Protein AF-A0A7J4ZWV8-F1 (afdb_monomer_lite)

pLDDT: mean 86.35, std 12.56, range [51.03, 98.5]

Sequence (130 aa):
MTTLLAAVATAALLAGCADAGGLDGDLVDDWAAPPAAGPFTPAAGVCQVADFVDVVTLAAYTPVDCAAPHRVETVHVGAFPAGRPAPPPGGSAELRGAFADCDGRATGHVGADWRAGRLRLAVAVPSGAG

Structure (mmCIF, N/CA/C/O backbone):
data_AF-A0A7J4ZWV8-F1
#
_entry.id   AF-A0A7J4ZWV8-F1
#
loop_
_atom_site.group_PDB
_atom_site.id
_atom_site.type_symbol
_atom_site.label_atom_id
_atom_site.label_alt_id
_atom_site.label_comp_id
_atom_site.label_asym_id
_atom_site.label_entity_id
_atom_site.label_seq_id
_atom_site.pdbx_PDB_ins_code
_atom_site.Cartn_x
_atom_site.Cartn_y
_atom_site.Cartn_z
_atom_site.occupancy
_atom_site.B_iso_or_equiv
_atom_site.auth_seq_id
_atom_site.auth_comp_id
_atom_site.auth_asym_id
_atom_site.auth_atom_id
_atom_site.pdbx_PDB_model_num
ATOM 1 N N . MET A 1 1 ? -21.234 37.452 -46.222 1.00 60.28 1 MET A N 1
ATOM 2 C CA . MET A 1 1 ? -21.699 36.324 -45.377 1.00 60.28 1 MET A CA 1
ATOM 3 C C . MET A 1 1 ? -20.642 35.886 -44.366 1.00 60.28 1 MET A C 1
ATOM 5 O O . MET A 1 1 ? -20.976 35.750 -43.201 1.00 60.28 1 MET A O 1
ATOM 9 N N . THR A 1 2 ? -19.375 35.735 -44.757 1.00 68.31 2 THR A N 1
ATOM 10 C CA . THR A 1 2 ? -18.257 35.296 -43.892 1.00 68.31 2 THR A CA 1
ATOM 11 C C . THR A 1 2 ? -17.972 36.206 -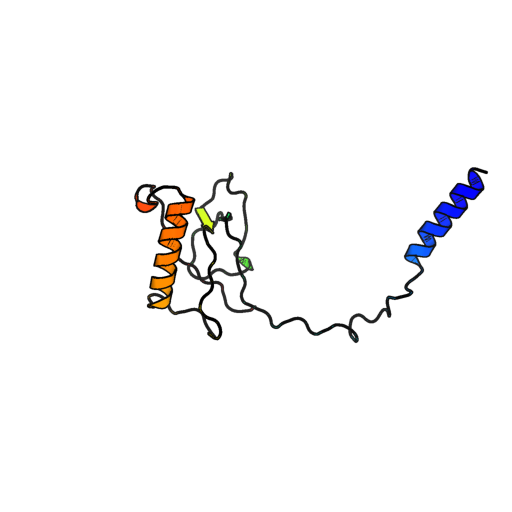42.690 1.00 68.31 2 THR A C 1
ATOM 13 O O . THR A 1 2 ? -17.697 35.715 -41.602 1.00 68.31 2 THR A O 1
ATOM 16 N N . THR A 1 3 ? -18.094 37.525 -42.848 1.00 71.69 3 THR A N 1
ATOM 17 C CA . THR A 1 3 ? -17.900 38.506 -41.763 1.00 71.69 3 THR A CA 1
ATOM 18 C C . THR A 1 3 ? -18.996 38.456 -40.697 1.00 71.69 3 THR A C 1
ATOM 20 O O . THR A 1 3 ? -18.703 38.616 -39.517 1.00 71.69 3 THR A O 1
ATOM 23 N N . LEU A 1 4 ? -20.242 38.170 -41.090 1.00 73.44 4 LEU A N 1
ATOM 24 C CA . LEU A 1 4 ? -21.352 37.989 -40.151 1.00 73.44 4 LEU A CA 1
ATOM 25 C C . LEU A 1 4 ? -21.173 36.710 -39.320 1.00 73.44 4 LEU A C 1
ATOM 27 O O . LEU A 1 4 ? -21.371 36.731 -38.113 1.00 73.44 4 LEU A O 1
ATOM 31 N N . LEU A 1 5 ? -20.748 35.615 -39.959 1.00 72.31 5 LEU A N 1
ATOM 32 C CA . LEU A 1 5 ? -20.458 34.343 -39.286 1.00 72.31 5 LEU A CA 1
ATOM 33 C C . LEU A 1 5 ? -19.324 34.485 -38.263 1.00 72.31 5 LEU A C 1
ATOM 35 O O . LEU A 1 5 ? -19.446 33.989 -37.147 1.00 72.31 5 LEU A O 1
ATOM 39 N N . ALA A 1 6 ? -18.257 35.206 -38.616 1.00 76.25 6 ALA A N 1
ATOM 40 C CA . ALA A 1 6 ? -17.145 35.463 -37.706 1.00 76.25 6 ALA A CA 1
ATOM 41 C C . ALA A 1 6 ? -17.569 36.301 -36.488 1.00 76.25 6 ALA A C 1
ATOM 43 O O . ALA A 1 6 ? -17.189 35.968 -35.367 1.00 76.25 6 ALA A O 1
ATOM 44 N N . ALA A 1 7 ? -18.387 37.340 -36.693 1.00 77.25 7 ALA A N 1
ATOM 45 C CA . ALA A 1 7 ? -18.896 38.193 -35.618 1.00 77.25 7 ALA A CA 1
ATOM 46 C C . ALA A 1 7 ? -19.863 37.449 -34.679 1.00 77.25 7 ALA A C 1
ATOM 48 O O . ALA A 1 7 ? -19.782 37.596 -33.462 1.00 77.25 7 ALA A O 1
ATOM 49 N N . VAL A 1 8 ? -20.741 36.602 -35.226 1.00 78.25 8 VAL A N 1
ATOM 50 C CA . VAL A 1 8 ? -21.656 35.772 -34.423 1.00 78.25 8 VAL A CA 1
ATOM 51 C C . VAL A 1 8 ? -20.881 34.725 -33.621 1.00 78.25 8 VAL A C 1
ATOM 53 O O . VAL A 1 8 ? -21.166 34.531 -32.443 1.00 78.25 8 VAL A O 1
ATOM 56 N N . ALA A 1 9 ? -19.861 34.098 -34.216 1.00 76.88 9 ALA A N 1
ATOM 57 C CA . ALA A 1 9 ? -19.013 33.135 -33.517 1.00 76.88 9 ALA A CA 1
ATOM 58 C C . ALA A 1 9 ? -18.217 33.783 -32.371 1.00 76.88 9 ALA A C 1
ATOM 60 O O . ALA A 1 9 ? -18.146 33.223 -31.282 1.00 76.88 9 ALA A O 1
ATOM 61 N N . THR A 1 10 ? -17.661 34.981 -32.579 1.00 74.62 10 THR A N 1
ATOM 62 C CA . THR A 1 10 ? -16.948 35.706 -31.510 1.00 74.62 10 THR A CA 1
ATOM 63 C C . THR A 1 10 ? -17.889 36.164 -30.401 1.00 74.62 10 THR A C 1
ATOM 65 O O . THR A 1 10 ? -17.556 36.000 -29.230 1.00 74.62 10 THR A O 1
ATOM 68 N N . ALA A 1 11 ? -19.079 36.669 -30.736 1.00 72.38 11 ALA A N 1
ATOM 69 C CA . ALA A 1 11 ? -20.072 37.065 -29.739 1.00 72.38 11 ALA A CA 1
ATOM 70 C C . ALA A 1 11 ? -20.570 35.873 -28.900 1.00 72.38 11 ALA A C 1
ATOM 72 O O . ALA A 1 11 ? -20.703 35.996 -27.685 1.00 72.38 11 ALA A O 1
ATOM 73 N N . ALA A 1 12 ? -20.782 34.706 -29.521 1.00 69.69 12 ALA A N 1
ATOM 74 C CA . ALA A 1 12 ? -21.190 33.487 -28.820 1.00 69.69 12 ALA A CA 1
ATOM 75 C C . ALA A 1 12 ? -20.101 32.956 -27.869 1.00 69.69 12 ALA A C 1
ATOM 77 O O . ALA A 1 12 ? -20.411 32.514 -26.766 1.00 69.69 12 ALA A O 1
ATOM 78 N N . LEU A 1 13 ? -18.826 33.044 -28.267 1.00 69.69 13 LEU A N 1
ATOM 79 C CA . LEU A 1 13 ? -17.691 32.657 -27.422 1.00 69.69 13 LEU A CA 1
ATOM 80 C C . LEU A 1 13 ? -17.508 33.591 -26.213 1.00 69.69 13 LEU A C 1
ATOM 82 O O . LEU A 1 13 ? -17.158 33.125 -25.135 1.00 69.69 13 LEU A O 1
ATOM 86 N N . LEU A 1 14 ? -17.766 34.894 -26.372 1.00 68.25 14 LEU A N 1
ATOM 87 C CA . LEU A 1 14 ? -17.656 35.886 -25.291 1.00 68.25 14 LEU A CA 1
ATOM 88 C C . LEU A 1 14 ? -18.823 35.817 -24.293 1.00 68.25 14 LEU A C 1
ATOM 90 O O . LEU A 1 14 ? -18.619 36.066 -23.107 1.00 68.25 14 LEU A O 1
ATOM 94 N N . ALA A 1 15 ? -20.026 35.448 -24.745 1.00 64.19 15 ALA A N 1
ATOM 95 C CA . ALA A 1 15 ? -21.188 35.279 -23.870 1.00 64.19 15 ALA A CA 1
ATOM 96 C C . ALA A 1 15 ? -20.990 34.139 -22.852 1.00 64.19 15 ALA A C 1
ATOM 98 O O . ALA A 1 15 ? -21.375 34.279 -21.696 1.00 64.19 15 ALA A O 1
ATOM 99 N N . GLY A 1 16 ? -20.300 33.061 -23.241 1.00 61.25 16 GLY A N 1
ATOM 100 C CA . GLY A 1 16 ? -19.990 31.940 -22.345 1.00 61.25 16 GLY A CA 1
ATOM 101 C C . GLY A 1 16 ? -19.036 32.276 -21.188 1.00 61.25 16 GLY A C 1
ATOM 102 O O . GLY A 1 16 ? -18.971 31.516 -20.230 1.00 61.25 16 GLY A O 1
ATOM 103 N N . CYS A 1 17 ? -18.310 33.399 -21.248 1.00 62.16 17 CYS A N 1
ATOM 104 C CA . CYS A 1 17 ? -17.472 33.887 -20.143 1.00 62.16 17 CYS A CA 1
ATOM 105 C C . CYS A 1 17 ? -18.146 34.984 -19.301 1.00 62.16 17 CYS A C 1
ATOM 107 O O . CYS A 1 17 ? -17.599 35.368 -18.270 1.00 62.16 17 CYS A O 1
ATOM 109 N N . ALA A 1 18 ? -19.281 35.522 -19.755 1.00 60.97 18 ALA A N 1
ATOM 110 C CA . ALA A 1 18 ? -20.010 36.599 -19.085 1.00 60.97 18 ALA A CA 1
ATOM 111 C C . ALA A 1 18 ? -21.280 36.105 -18.377 1.00 60.97 18 ALA A C 1
ATOM 113 O O . ALA A 1 18 ? -21.779 36.784 -17.480 1.00 60.97 18 ALA A O 1
ATOM 114 N N . ASP A 1 19 ? -21.795 34.935 -18.761 1.00 58.44 19 ASP A N 1
ATOM 115 C CA . ASP A 1 19 ? -22.940 34.315 -18.107 1.00 58.44 19 ASP A CA 1
ATOM 116 C C . ASP A 1 19 ? -22.475 33.503 -16.890 1.00 58.44 19 ASP A C 1
ATOM 118 O O . ASP A 1 19 ? -22.132 32.326 -16.973 1.00 58.44 19 ASP A O 1
ATOM 122 N N . ALA A 1 20 ? -22.438 34.173 -15.738 1.00 57.59 20 ALA A N 1
ATOM 123 C CA . ALA A 1 20 ? -22.373 33.531 -14.427 1.00 57.59 20 ALA A CA 1
ATOM 124 C C . ALA A 1 20 ? -23.740 32.946 -14.006 1.00 57.59 20 ALA A C 1
ATOM 126 O O . ALA A 1 20 ? -23.935 32.613 -12.842 1.00 57.59 20 ALA A O 1
ATOM 127 N N . GLY A 1 21 ? -24.716 32.849 -14.918 1.00 51.03 21 GLY A N 1
ATOM 128 C CA . GLY A 1 21 ? -26.042 32.307 -14.653 1.00 51.03 21 GLY A CA 1
ATOM 129 C C . GLY A 1 21 ? -25.971 30.844 -14.226 1.00 51.03 21 GLY A C 1
ATOM 130 O O . GLY A 1 21 ? -25.857 29.943 -15.054 1.00 51.03 21 GLY A O 1
ATOM 131 N N . GLY A 1 22 ? -26.047 30.624 -12.914 1.00 56.22 22 GLY A N 1
A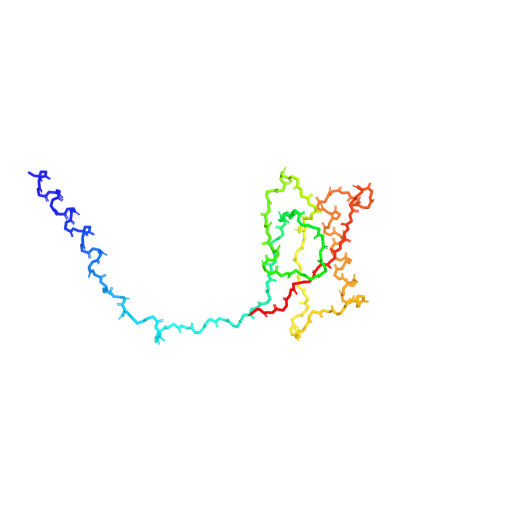TOM 132 C CA . GLY A 1 22 ? -25.926 29.314 -12.266 1.00 56.22 22 GLY A CA 1
ATOM 133 C C . GLY A 1 22 ? -24.720 29.178 -11.331 1.00 56.22 22 GLY A C 1
ATOM 134 O O . GLY A 1 22 ? -24.602 28.160 -10.662 1.00 56.22 22 GLY A O 1
ATOM 135 N N . LEU A 1 23 ? -23.853 30.190 -11.267 1.00 57.00 23 LEU A N 1
ATOM 136 C CA . LEU A 1 23 ? -22.834 30.357 -10.236 1.00 57.00 23 LEU A CA 1
ATOM 137 C C . LEU A 1 23 ? -23.313 31.519 -9.353 1.00 57.00 23 LEU A C 1
ATOM 139 O O . LEU A 1 23 ? -23.255 32.671 -9.776 1.00 57.00 23 LEU A O 1
ATOM 143 N N . ASP A 1 24 ? -23.827 31.236 -8.158 1.00 69.19 24 ASP A N 1
ATOM 144 C CA . ASP A 1 24 ? -24.183 32.266 -7.159 1.00 69.19 24 ASP A CA 1
ATOM 145 C C . ASP A 1 24 ? -22.993 33.175 -6.786 1.00 69.19 24 ASP A C 1
ATOM 147 O O . ASP A 1 24 ? -23.184 34.290 -6.300 1.00 69.19 24 ASP A O 1
ATOM 151 N N . GLY A 1 25 ? -21.766 32.729 -7.079 1.00 65.75 25 GLY A N 1
ATOM 152 C CA . GLY A 1 25 ? -20.533 33.424 -6.729 1.00 65.75 25 GLY A CA 1
ATOM 153 C C . GLY A 1 25 ? -20.186 33.281 -5.250 1.00 65.75 25 GLY A C 1
ATOM 154 O O . GLY A 1 25 ? -19.210 33.888 -4.803 1.00 65.75 25 GLY A O 1
ATOM 155 N N . ASP A 1 26 ? -20.950 32.468 -4.521 1.00 69.25 26 ASP A N 1
ATOM 156 C CA . ASP A 1 26 ? -20.784 32.186 -3.112 1.00 69.25 26 ASP A CA 1
ATOM 157 C C . ASP A 1 26 ? -20.213 30.769 -2.940 1.00 69.25 26 ASP A C 1
ATOM 159 O O . ASP A 1 26 ? -20.861 29.734 -3.068 1.00 69.25 26 ASP A O 1
ATOM 163 N N . LEU A 1 27 ? -18.904 30.713 -2.697 1.00 72.69 27 LEU A N 1
ATOM 164 C CA . LEU A 1 27 ? -18.196 29.448 -2.507 1.00 72.69 27 LEU A CA 1
ATOM 165 C C . LEU A 1 27 ? -18.298 28.925 -1.068 1.00 72.69 27 LEU A C 1
ATOM 167 O O . LEU A 1 27 ? -17.573 27.988 -0.726 1.00 72.69 27 LEU A O 1
ATOM 171 N N . VAL A 1 28 ? -19.113 29.545 -0.208 1.00 74.00 28 VAL A N 1
ATOM 172 C CA . VAL A 1 28 ? -19.121 29.251 1.228 1.00 74.00 28 VAL A CA 1
ATOM 173 C C . VAL A 1 28 ? -20.475 28.847 1.810 1.00 74.00 28 VAL A C 1
ATOM 175 O O . VAL A 1 28 ? -20.469 28.363 2.942 1.00 74.00 28 VAL A O 1
ATOM 178 N N . ASP A 1 29 ? -21.601 28.969 1.099 1.00 71.25 29 ASP A N 1
ATOM 179 C CA . ASP A 1 29 ? -22.933 28.766 1.697 1.00 71.25 29 ASP A CA 1
ATOM 180 C C . ASP A 1 29 ? -23.756 27.573 1.164 1.00 71.25 29 ASP A C 1
ATOM 182 O O . ASP A 1 29 ? -24.592 27.073 1.917 1.00 71.25 29 ASP A O 1
ATOM 186 N N . ASP A 1 30 ? -23.448 27.015 -0.015 1.00 73.12 30 ASP A N 1
ATOM 187 C CA . ASP A 1 30 ? -24.233 25.911 -0.615 1.00 73.12 30 ASP A CA 1
ATOM 188 C C . ASP A 1 30 ? -23.477 24.578 -0.833 1.00 73.12 30 ASP A C 1
ATOM 190 O O . ASP A 1 30 ? -23.969 23.635 -1.468 1.00 73.12 30 ASP A O 1
ATOM 194 N N . TRP A 1 31 ? -22.282 24.432 -0.255 1.00 76.44 31 TRP A N 1
ATOM 195 C CA . TRP A 1 31 ? -21.494 23.198 -0.354 1.00 76.44 31 TRP A CA 1
ATOM 196 C C . TRP A 1 31 ? -21.812 22.227 0.783 1.00 76.44 31 TRP A C 1
ATOM 198 O O . TRP A 1 31 ? -21.705 22.553 1.967 1.00 76.44 31 TRP A O 1
ATOM 208 N N . ALA A 1 32 ? -22.127 20.978 0.432 1.00 81.44 32 ALA A N 1
ATOM 209 C CA . ALA A 1 32 ? -22.171 19.907 1.419 1.00 81.44 32 ALA A CA 1
ATOM 210 C C . ALA A 1 32 ? -20.808 19.790 2.119 1.00 81.44 32 ALA A C 1
ATOM 212 O O . ALA A 1 32 ? -19.760 19.815 1.468 1.00 81.44 32 ALA A O 1
ATOM 213 N N . ALA A 1 33 ? -20.827 19.627 3.445 1.00 81.62 33 ALA A N 1
ATOM 214 C CA . ALA A 1 33 ? -19.603 19.418 4.204 1.00 81.62 33 ALA A CA 1
ATOM 215 C C . ALA A 1 33 ? -18.829 18.214 3.629 1.00 81.62 33 ALA A C 1
ATOM 217 O O . ALA A 1 33 ? -19.438 17.163 3.383 1.00 81.62 33 ALA A O 1
ATOM 218 N N . PRO A 1 34 ? -17.505 18.332 3.416 1.00 80.56 34 PRO A N 1
ATOM 219 C CA . PRO A 1 34 ? -16.712 17.202 2.967 1.00 80.56 34 PRO A CA 1
ATOM 220 C C . PRO A 1 34 ? -16.784 16.070 4.003 1.00 80.56 34 PRO A C 1
ATOM 222 O O . PRO A 1 34 ? -16.978 16.325 5.198 1.00 80.56 34 PRO A O 1
ATOM 225 N N . PRO A 1 35 ? -16.623 14.806 3.575 1.00 81.12 35 PRO A N 1
ATOM 226 C CA . PRO A 1 35 ? -16.542 13.699 4.514 1.00 81.12 35 PRO A CA 1
ATOM 227 C C . PRO A 1 35 ? -15.368 13.906 5.477 1.00 81.12 35 PRO A C 1
ATOM 229 O O . PRO A 1 35 ? -14.373 14.552 5.140 1.00 81.12 35 PRO A O 1
ATOM 232 N N . ALA A 1 36 ? -15.472 13.325 6.675 1.00 82.50 36 ALA A N 1
ATOM 233 C CA . ALA A 1 36 ? -14.370 13.328 7.629 1.00 82.50 36 ALA A CA 1
ATOM 234 C C . ALA A 1 36 ? -13.092 12.776 6.975 1.00 82.50 36 ALA A C 1
ATOM 236 O O . ALA A 1 36 ? -13.144 11.777 6.249 1.00 82.50 36 ALA A O 1
ATOM 237 N N . ALA A 1 37 ? -11.956 13.423 7.244 1.00 82.12 37 ALA A N 1
ATOM 238 C CA . ALA A 1 37 ? -10.670 12.990 6.720 1.00 82.12 37 ALA A CA 1
ATOM 239 C C . ALA A 1 37 ? -10.381 11.547 7.160 1.00 82.12 37 ALA A C 1
ATOM 241 O O . ALA A 1 37 ? -10.413 11.214 8.347 1.00 82.12 37 ALA A O 1
ATOM 242 N N . GLY A 1 38 ? -10.137 10.682 6.179 1.00 81.31 38 GLY A N 1
ATOM 243 C CA . GLY A 1 38 ? -9.733 9.300 6.400 1.00 81.31 38 GLY A CA 1
ATOM 244 C C . GLY A 1 38 ? -8.211 9.143 6.401 1.00 81.31 38 GLY A C 1
ATOM 245 O O . GLY A 1 38 ? -7.488 10.051 5.981 1.00 81.31 38 GLY A O 1
ATOM 246 N N . PRO A 1 39 ? -7.699 7.979 6.836 1.00 84.19 39 PRO A N 1
ATOM 247 C CA . PRO A 1 39 ? -6.297 7.644 6.637 1.00 84.19 39 PRO A CA 1
ATOM 248 C C . PRO A 1 39 ? -5.968 7.568 5.141 1.00 84.19 39 PRO A C 1
ATOM 250 O O . PRO A 1 39 ? -6.788 7.156 4.315 1.00 84.19 39 PRO A O 1
ATOM 253 N N . PHE A 1 40 ? -4.733 7.928 4.802 1.00 88.31 40 PHE A N 1
ATOM 254 C CA . PHE A 1 40 ? -4.202 7.744 3.455 1.00 88.31 40 PHE A CA 1
ATOM 255 C C . PHE A 1 40 ? -4.244 6.260 3.051 1.00 88.31 40 PHE A C 1
ATOM 257 O O . PHE A 1 40 ? -3.916 5.385 3.848 1.00 88.31 40 PHE A O 1
ATOM 264 N N . THR A 1 41 ? -4.626 5.974 1.805 1.00 91.06 41 THR A N 1
ATOM 26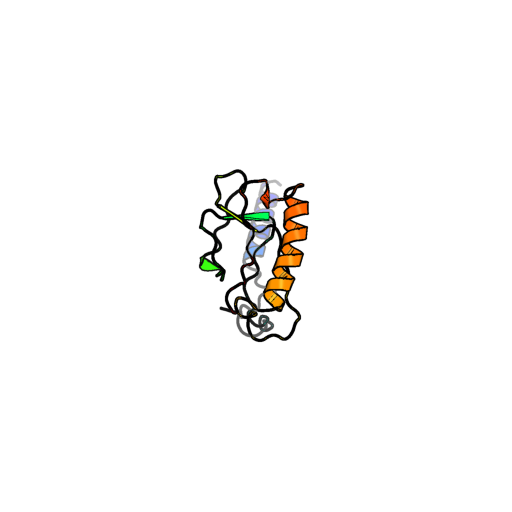5 C CA . THR A 1 41 ? -4.611 4.617 1.242 1.00 91.06 41 THR A CA 1
ATOM 266 C C . THR A 1 41 ? -3.708 4.599 0.005 1.00 91.06 41 THR A C 1
ATOM 268 O O . THR A 1 41 ? -4.025 5.294 -0.963 1.00 91.06 41 THR A O 1
ATOM 271 N N . PRO A 1 42 ? -2.590 3.844 0.002 1.00 93.38 42 PRO A N 1
ATOM 272 C CA . PRO A 1 42 ? -1.752 3.713 -1.185 1.00 93.38 42 PRO A CA 1
ATOM 273 C C . PRO A 1 42 ? -2.466 2.897 -2.268 1.00 93.38 42 PRO A C 1
ATOM 275 O O . PRO A 1 42 ? -3.376 2.121 -1.981 1.00 93.38 42 PRO A O 1
ATOM 278 N N . ALA A 1 43 ? -2.032 3.040 -3.519 1.00 95.56 43 ALA A N 1
ATOM 279 C CA . ALA A 1 43 ? -2.474 2.170 -4.604 1.00 95.56 43 ALA A CA 1
ATOM 280 C C . ALA A 1 43 ? -1.598 0.909 -4.697 1.00 95.56 43 ALA A C 1
ATOM 282 O O . ALA A 1 43 ? -0.377 0.979 -4.533 1.00 95.56 43 ALA A O 1
ATOM 283 N N . ALA A 1 44 ? -2.224 -0.235 -4.987 1.00 97.00 44 ALA A N 1
ATOM 284 C CA . ALA A 1 44 ? -1.507 -1.459 -5.338 1.00 97.00 44 ALA A CA 1
ATOM 285 C C . ALA A 1 44 ? -0.848 -1.338 -6.728 1.00 97.00 44 ALA A C 1
ATOM 287 O O . ALA A 1 44 ? -1.336 -0.598 -7.581 1.00 97.00 44 ALA A O 1
ATOM 288 N N . GLY A 1 45 ? 0.246 -2.067 -6.954 1.00 97.00 45 GLY A N 1
ATOM 289 C CA . GLY A 1 45 ? 1.069 -2.002 -8.167 1.00 97.00 45 GLY A CA 1
ATOM 290 C C . GLY A 1 45 ? 1.928 -0.739 -8.271 1.00 97.00 45 GLY A C 1
ATOM 291 O O . GLY A 1 45 ? 2.404 -0.412 -9.353 1.00 97.00 45 GLY A O 1
ATOM 292 N N . VAL A 1 46 ? 2.093 0.007 -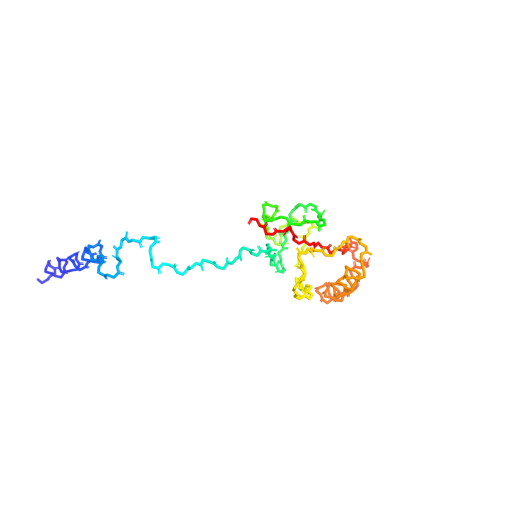7.173 1.00 97.88 46 VAL A N 1
ATOM 293 C CA . VAL A 1 46 ? 2.917 1.221 -7.147 1.00 97.88 46 VAL A CA 1
ATOM 294 C C . VAL A 1 46 ? 4.272 0.951 -6.511 1.00 97.88 46 VAL A C 1
ATOM 296 O O . VAL A 1 46 ? 4.355 0.429 -5.394 1.00 97.88 46 VAL A O 1
ATOM 299 N N . CYS A 1 47 ? 5.316 1.399 -7.206 1.00 98.31 47 CYS A N 1
ATOM 300 C CA . CYS A 1 47 ? 6.705 1.283 -6.795 1.00 98.31 47 CYS A CA 1
ATOM 301 C C . CYS A 1 47 ? 7.247 2.570 -6.164 1.00 98.31 47 CYS A C 1
ATOM 303 O O . CYS A 1 47 ? 6.794 3.677 -6.456 1.00 98.31 47 CYS A O 1
ATOM 305 N N . GLN A 1 48 ? 8.223 2.409 -5.272 1.00 97.81 48 GLN A N 1
ATOM 306 C CA . GLN A 1 48 ? 8.845 3.475 -4.487 1.00 97.81 48 GLN A CA 1
ATOM 307 C C . GLN A 1 48 ? 10.368 3.279 -4.441 1.00 97.81 48 GLN A C 1
ATOM 309 O O . GLN A 1 48 ? 10.865 2.155 -4.312 1.00 97.81 48 GLN A O 1
ATOM 314 N N . VAL A 1 49 ? 11.123 4.381 -4.514 1.00 97.88 49 VAL A N 1
ATOM 315 C CA . VAL A 1 49 ? 12.597 4.358 -4.405 1.00 97.88 49 VAL A CA 1
ATOM 316 C C . VAL A 1 49 ? 13.059 4.292 -2.951 1.00 97.88 49 VAL A C 1
ATOM 318 O O . VAL A 1 49 ? 14.116 3.728 -2.677 1.00 97.88 49 VAL A O 1
ATOM 321 N N . ALA A 1 50 ? 12.289 4.869 -2.026 1.00 95.88 50 ALA A N 1
ATOM 322 C CA . ALA A 1 50 ? 12.605 4.846 -0.603 1.00 95.88 50 ALA A CA 1
ATOM 323 C C . ALA A 1 50 ? 12.616 3.412 -0.047 1.00 95.88 50 ALA A C 1
ATOM 325 O O . ALA A 1 50 ? 11.919 2.527 -0.549 1.00 95.88 50 ALA A O 1
ATOM 326 N N . ASP A 1 51 ? 13.412 3.189 1.000 1.00 96.25 51 ASP A N 1
ATOM 327 C CA . ASP A 1 51 ? 13.375 1.932 1.745 1.00 96.25 51 ASP A CA 1
ATOM 328 C C . ASP A 1 51 ? 12.029 1.766 2.475 1.00 96.25 51 ASP A C 1
ATOM 330 O O . ASP A 1 51 ? 11.293 2.725 2.722 1.00 96.25 51 ASP A O 1
ATOM 334 N N . PHE A 1 52 ? 11.710 0.522 2.828 1.00 95.44 52 PHE A N 1
ATOM 335 C CA . PHE A 1 52 ? 10.485 0.181 3.545 1.00 95.44 52 PHE A CA 1
ATOM 336 C C . PHE A 1 52 ? 10.404 0.858 4.925 1.00 95.44 52 PHE A C 1
ATOM 338 O O . PHE A 1 52 ? 11.388 0.904 5.666 1.00 95.44 52 PHE A O 1
ATOM 345 N N . VAL A 1 53 ? 9.196 1.303 5.288 1.00 94.50 53 VAL A N 1
ATOM 346 C CA . VAL A 1 53 ? 8.832 1.808 6.618 1.00 94.50 53 VAL A CA 1
ATOM 347 C C . VAL A 1 53 ? 7.516 1.176 7.076 1.00 94.50 53 VAL A C 1
ATOM 349 O O . VAL A 1 53 ? 6.601 1.000 6.273 1.00 94.50 53 VAL A O 1
ATOM 352 N N . ASP A 1 54 ? 7.396 0.871 8.370 1.00 93.06 54 ASP A N 1
ATOM 353 C CA . ASP A 1 54 ? 6.191 0.233 8.931 1.00 93.06 54 ASP A CA 1
ATOM 354 C C . ASP A 1 54 ? 4.969 1.168 8.956 1.00 93.06 54 ASP A C 1
ATOM 356 O O . ASP A 1 54 ? 3.830 0.701 8.955 1.00 93.06 54 ASP A O 1
ATOM 360 N N . VAL A 1 55 ? 5.199 2.488 8.979 1.00 92.75 55 VAL A N 1
ATOM 361 C CA . VAL A 1 55 ? 4.151 3.518 8.976 1.00 92.75 55 VAL A CA 1
ATOM 362 C C . VAL A 1 55 ? 4.329 4.431 7.768 1.00 92.75 55 VAL A C 1
ATOM 364 O O . VAL A 1 55 ? 5.303 5.178 7.688 1.00 92.75 55 VAL A O 1
ATOM 367 N N . VAL A 1 56 ? 3.377 4.393 6.837 1.00 91.94 56 VAL A N 1
ATOM 368 C CA . VAL A 1 56 ? 3.437 5.152 5.579 1.00 91.94 56 VAL A CA 1
ATOM 369 C C . VAL A 1 56 ? 2.617 6.429 5.696 1.00 91.94 56 VAL A C 1
ATOM 371 O O . VAL A 1 56 ? 1.414 6.389 5.945 1.00 91.94 56 VAL A O 1
ATOM 374 N N . THR A 1 57 ? 3.258 7.574 5.480 1.00 92.38 57 THR A N 1
ATOM 375 C CA . THR A 1 57 ? 2.582 8.875 5.407 1.00 92.38 57 THR A CA 1
ATOM 376 C C . THR A 1 57 ? 2.293 9.243 3.953 1.00 92.38 57 THR A C 1
ATOM 378 O O . THR A 1 57 ? 3.028 8.841 3.049 1.00 92.38 57 THR A O 1
ATOM 381 N N . LEU A 1 58 ? 1.265 10.066 3.717 1.00 92.25 58 LEU A N 1
ATOM 382 C CA . LEU A 1 58 ? 0.991 10.613 2.381 1.00 92.25 58 LEU A CA 1
ATOM 383 C C . LEU A 1 58 ? 2.196 11.394 1.831 1.00 92.25 58 LEU A C 1
ATOM 385 O O . LEU A 1 58 ? 2.531 11.267 0.661 1.00 92.25 58 LEU A O 1
ATOM 389 N N . ALA A 1 59 ? 2.884 12.161 2.682 1.00 92.25 59 ALA A N 1
ATOM 390 C CA . ALA A 1 59 ? 4.047 12.949 2.277 1.00 92.25 59 ALA A CA 1
ATOM 391 C C . ALA A 1 59 ? 5.247 12.088 1.837 1.00 92.25 59 ALA A C 1
ATOM 393 O O . ALA A 1 59 ? 6.032 12.522 1.000 1.00 92.25 59 ALA A O 1
ATOM 394 N N . ALA A 1 60 ? 5.398 10.878 2.389 1.00 92.00 60 ALA A N 1
ATOM 395 C CA . ALA A 1 60 ? 6.453 9.943 1.997 1.00 92.00 60 ALA A CA 1
ATOM 396 C C . ALA A 1 60 ? 6.089 9.110 0.752 1.00 92.00 60 ALA A C 1
ATOM 398 O O . ALA A 1 60 ? 6.960 8.469 0.164 1.00 92.00 60 ALA A O 1
ATOM 399 N N . TYR A 1 61 ? 4.817 9.109 0.340 1.00 94.50 61 TYR A N 1
ATOM 400 C CA . TYR A 1 61 ? 4.348 8.374 -0.829 1.00 94.50 61 TYR A CA 1
ATOM 401 C C . TYR A 1 61 ? 4.758 9.104 -2.112 1.00 94.50 61 TYR A C 1
ATOM 403 O O . TYR A 1 61 ? 4.098 10.040 -2.559 1.00 94.50 61 TYR A O 1
ATOM 411 N N . THR A 1 62 ? 5.857 8.656 -2.719 1.00 96.25 62 THR A N 1
ATOM 412 C CA . THR A 1 62 ? 6.485 9.262 -3.905 1.00 96.25 62 THR A CA 1
ATOM 413 C C . THR A 1 62 ? 6.600 8.235 -5.043 1.00 96.25 62 THR A C 1
ATOM 415 O O . THR A 1 62 ? 7.681 7.703 -5.301 1.00 96.25 62 THR A O 1
ATOM 418 N N . PRO A 1 63 ? 5.472 7.900 -5.711 1.00 97.31 63 PRO A N 1
ATOM 419 C CA . PRO A 1 63 ? 5.428 6.872 -6.748 1.00 97.31 63 PRO A CA 1
ATOM 420 C C . PRO A 1 63 ? 6.469 7.069 -7.848 1.00 97.31 63 PRO A C 1
ATOM 422 O O . PRO A 1 63 ? 6.665 8.181 -8.341 1.00 97.31 63 PRO A O 1
ATOM 425 N N . VAL A 1 64 ? 7.065 5.965 -8.286 1.00 98.50 64 VAL A N 1
ATOM 426 C CA . VAL A 1 64 ? 7.888 5.895 -9.497 1.00 98.50 64 VAL A CA 1
ATOM 427 C C . VAL A 1 64 ? 7.362 4.818 -10.437 1.00 98.50 64 VAL A C 1
ATOM 429 O O . VAL A 1 64 ? 6.623 3.924 -10.024 1.00 98.50 64 VAL A O 1
ATOM 432 N N . ASP A 1 65 ? 7.758 4.900 -11.707 1.00 98.06 65 ASP A N 1
ATOM 433 C CA . ASP A 1 65 ? 7.540 3.814 -12.661 1.00 98.06 65 ASP A CA 1
ATOM 434 C C . ASP A 1 65 ? 8.228 2.535 -12.151 1.00 98.06 65 ASP A C 1
ATOM 436 O O . ASP A 1 65 ? 9.409 2.557 -11.802 1.00 98.06 65 ASP A O 1
ATOM 440 N N . CYS A 1 66 ? 7.504 1.417 -12.114 1.00 97.62 66 CYS A N 1
ATOM 441 C CA . CYS A 1 66 ? 8.046 0.127 -11.693 1.00 97.62 66 CYS A CA 1
ATOM 442 C C . CYS A 1 66 ? 9.125 -0.420 -12.643 1.00 97.62 66 CYS A C 1
ATOM 444 O O . CYS A 1 66 ? 9.934 -1.249 -12.230 1.00 97.62 66 CYS A O 1
ATOM 446 N N . ALA A 1 67 ? 9.199 0.059 -13.890 1.00 97.56 67 ALA A N 1
ATOM 447 C CA . ALA A 1 67 ? 10.315 -0.237 -14.788 1.00 97.56 67 ALA A CA 1
ATOM 448 C C . ALA A 1 67 ? 11.613 0.496 -14.393 1.00 97.56 67 ALA A C 1
ATOM 450 O O . ALA A 1 67 ? 12.701 0.105 -14.823 1.00 97.56 67 ALA A O 1
ATOM 451 N N . ALA A 1 68 ? 11.524 1.552 -13.577 1.00 97.75 68 ALA A N 1
ATOM 452 C CA . ALA A 1 68 ? 12.686 2.233 -13.025 1.00 97.75 68 ALA A CA 1
ATOM 453 C C . ALA A 1 68 ? 13.244 1.478 -11.801 1.00 97.75 68 ALA A C 1
ATOM 455 O O . ALA A 1 68 ? 12.517 0.728 -11.140 1.00 97.75 68 ALA A O 1
ATOM 456 N N . PRO A 1 69 ? 14.530 1.681 -11.449 1.00 97.75 69 PRO A N 1
ATOM 457 C CA . PRO A 1 69 ? 15.087 1.137 -10.216 1.00 97.75 69 PRO A CA 1
ATOM 458 C C . PRO A 1 69 ? 14.274 1.582 -8.992 1.00 97.75 69 PRO A C 1
ATOM 460 O O . PRO A 1 69 ? 14.177 2.773 -8.701 1.00 97.75 69 PRO A O 1
ATOM 463 N N . HIS A 1 70 ? 13.723 0.618 -8.262 1.00 97.69 70 HIS A N 1
ATOM 464 C CA . HIS A 1 70 ? 12.916 0.838 -7.066 1.00 97.69 70 HIS A CA 1
ATOM 465 C C . HIS A 1 70 ? 13.262 -0.201 -5.993 1.00 97.69 70 HIS A C 1
ATOM 467 O O . HIS A 1 70 ? 13.971 -1.177 -6.252 1.00 97.69 70 HIS A O 1
ATOM 473 N N . ARG A 1 71 ? 12.804 0.037 -4.763 1.00 96.50 71 ARG A N 1
ATOM 474 C CA . ARG A 1 71 ? 13.118 -0.805 -3.597 1.00 96.50 71 ARG A CA 1
ATOM 475 C C . ARG A 1 71 ? 11.903 -1.495 -3.008 1.00 96.50 71 ARG A C 1
ATOM 477 O O . ARG A 1 71 ? 12.040 -2.566 -2.423 1.00 96.50 71 ARG A O 1
ATOM 484 N N . VAL A 1 72 ? 10.741 -0.867 -3.138 1.00 97.31 72 VAL A N 1
ATOM 485 C CA . VAL A 1 72 ? 9.485 -1.344 -2.567 1.00 97.31 72 VAL A CA 1
ATOM 486 C C . VAL A 1 72 ? 8.404 -1.264 -3.633 1.00 97.31 72 VAL A C 1
ATOM 488 O O . VAL A 1 72 ? 8.312 -0.264 -4.343 1.00 97.31 72 VAL A O 1
ATOM 491 N N . GLU A 1 73 ? 7.571 -2.296 -3.703 1.00 97.69 73 GLU A N 1
ATOM 492 C CA . GLU A 1 73 ? 6.330 -2.314 -4.472 1.00 97.69 73 GLU A CA 1
ATOM 493 C C . GLU A 1 73 ? 5.160 -2.636 -3.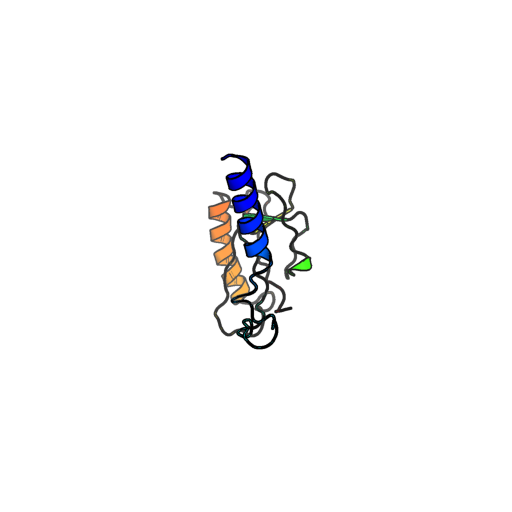538 1.00 97.69 73 GLU A C 1
ATOM 495 O O . GLU A 1 73 ? 5.228 -3.550 -2.711 1.00 97.69 73 GLU A O 1
ATOM 500 N N . THR A 1 74 ? 4.066 -1.885 -3.665 1.00 97.50 74 THR A N 1
ATOM 501 C CA . THR A 1 74 ? 2.821 -2.174 -2.947 1.00 97.50 74 THR A CA 1
ATOM 502 C C . THR A 1 74 ? 2.046 -3.249 -3.701 1.00 97.50 74 THR A C 1
ATOM 504 O O . THR A 1 74 ? 1.236 -2.939 -4.563 1.00 97.50 74 THR A O 1
ATOM 507 N N . VAL A 1 75 ? 2.268 -4.526 -3.395 1.00 96.94 75 VAL A N 1
ATOM 508 C CA . VAL A 1 75 ? 1.617 -5.631 -4.134 1.00 96.94 75 VAL A CA 1
ATOM 509 C C . VAL A 1 75 ? 0.134 -5.817 -3.789 1.00 96.94 75 VAL A C 1
ATOM 511 O O . VAL A 1 75 ? -0.647 -6.302 -4.605 1.00 96.94 75 VAL A O 1
ATOM 514 N N . HIS A 1 76 ? -0.272 -5.445 -2.574 1.00 97.88 76 HIS A N 1
ATOM 515 C CA . HIS A 1 76 ? -1.640 -5.596 -2.087 1.00 97.88 76 HIS A CA 1
ATOM 516 C C . HIS A 1 76 ? -1.986 -4.503 -1.073 1.00 97.88 76 HIS A C 1
ATOM 518 O O . HIS A 1 76 ? -1.138 -4.085 -0.288 1.00 97.88 76 HIS A O 1
ATOM 524 N N . VAL A 1 77 ? -3.251 -4.078 -1.079 1.00 96.56 77 VAL A N 1
ATOM 525 C CA . VAL A 1 77 ? -3.826 -3.146 -0.106 1.00 96.56 77 VAL A CA 1
ATOM 526 C C . VAL A 1 77 ? -5.110 -3.766 0.427 1.00 96.56 77 VAL A C 1
ATOM 528 O O . VAL A 1 77 ? -6.057 -3.994 -0.327 1.00 96.56 77 VAL A O 1
ATOM 531 N N . GLY A 1 78 ? -5.111 -4.067 1.722 1.00 93.88 78 GLY A N 1
ATOM 532 C CA . GLY A 1 78 ? -6.248 -4.630 2.442 1.00 93.88 78 GLY A CA 1
ATOM 533 C C . GLY A 1 78 ? -6.838 -3.636 3.438 1.00 93.88 78 GLY A C 1
ATOM 534 O O . GLY A 1 78 ? -6.305 -2.547 3.653 1.00 93.88 78 GLY A O 1
ATOM 535 N N . ALA A 1 79 ? -7.932 -4.033 4.084 1.00 90.62 79 ALA A N 1
ATOM 536 C CA . ALA A 1 79 ? -8.560 -3.264 5.151 1.00 90.62 79 ALA A CA 1
ATOM 537 C C . ALA A 1 79 ? -8.664 -4.110 6.423 1.00 90.62 79 ALA A C 1
ATOM 539 O O . ALA A 1 79 ? -9.071 -5.272 6.385 1.00 90.62 79 ALA A O 1
ATOM 540 N N . PHE A 1 80 ? -8.337 -3.511 7.567 1.00 87.88 80 PHE A N 1
ATOM 541 C CA . PHE A 1 80 ? -8.720 -4.086 8.854 1.00 87.88 80 PHE A CA 1
ATOM 542 C C . PHE A 1 80 ? -10.236 -3.951 9.061 1.00 87.88 80 PHE A C 1
ATOM 544 O O . PHE A 1 80 ? -10.859 -3.079 8.451 1.00 87.88 80 PHE A O 1
ATOM 551 N N . PRO A 1 81 ? -10.844 -4.773 9.937 1.00 82.00 81 PRO A N 1
ATOM 552 C CA . PRO A 1 81 ? -12.252 -4.625 10.284 1.00 82.00 81 PRO A CA 1
ATOM 553 C C . PRO A 1 81 ? -12.598 -3.187 10.687 1.00 82.00 81 PRO A C 1
ATOM 555 O O . PRO A 1 81 ? -11.834 -2.533 11.404 1.00 82.00 81 PRO A O 1
ATOM 558 N N . ALA A 1 82 ? -13.758 -2.718 10.226 1.00 75.25 82 ALA A N 1
ATOM 559 C CA . ALA A 1 82 ? -14.244 -1.370 10.492 1.00 75.25 82 ALA A CA 1
ATOM 560 C C . ALA A 1 82 ? -14.402 -1.091 12.000 1.00 75.25 82 ALA A C 1
ATOM 562 O O . ALA A 1 82 ? -14.574 -2.005 12.808 1.00 75.25 82 ALA A O 1
ATOM 563 N N . GLY A 1 83 ? -14.376 0.193 12.370 1.00 71.06 83 GLY A N 1
ATOM 564 C CA . GLY A 1 83 ? -14.637 0.640 13.742 1.00 71.06 83 GLY A CA 1
ATOM 565 C C . GLY A 1 83 ? -13.430 0.615 14.682 1.00 71.06 83 GLY A C 1
ATOM 566 O O . GLY A 1 83 ? -13.605 0.747 15.892 1.00 71.06 83 GLY A O 1
ATOM 567 N N . ARG A 1 84 ? -12.202 0.467 14.165 1.00 78.31 84 ARG A N 1
ATOM 568 C CA . ARG A 1 84 ? -10.988 0.643 14.976 1.00 78.31 84 ARG A CA 1
ATOM 569 C C . ARG A 1 84 ? -10.499 2.091 14.949 1.00 78.31 84 ARG A C 1
ATOM 571 O O . ARG A 1 84 ? -10.321 2.633 13.862 1.00 78.31 84 ARG A O 1
ATOM 578 N N . PRO A 1 85 ? -10.213 2.691 16.118 1.00 77.56 85 PRO A N 1
ATOM 579 C CA . PRO A 1 85 ? -9.737 4.071 16.200 1.00 77.56 85 PRO A CA 1
ATOM 580 C C . PRO A 1 85 ? -8.243 4.221 15.875 1.00 77.56 85 PRO A C 1
ATOM 582 O O . PRO A 1 85 ? -7.781 5.336 15.661 1.00 77.56 85 PRO A O 1
ATOM 585 N N . ALA A 1 86 ? -7.478 3.123 15.862 1.00 83.88 86 ALA A N 1
ATOM 586 C CA . ALA A 1 86 ? -6.039 3.131 15.620 1.00 83.88 86 ALA A CA 1
ATOM 587 C C . ALA A 1 86 ? -5.583 1.865 14.867 1.00 83.88 86 ALA A C 1
ATOM 589 O O . ALA A 1 86 ? -6.242 0.820 14.978 1.00 83.88 86 ALA A O 1
ATOM 590 N N . PRO A 1 87 ? -4.455 1.927 14.129 1.00 86.44 87 PRO A N 1
ATOM 591 C CA . PRO A 1 87 ? -3.828 0.748 13.543 1.00 86.44 87 PRO A CA 1
ATOM 592 C C . PRO A 1 87 ? -3.490 -0.308 14.608 1.00 86.44 87 PRO A C 1
ATOM 594 O O . PRO A 1 87 ? -3.190 0.051 15.752 1.00 86.44 87 PRO A O 1
ATOM 597 N N . PRO A 1 88 ? -3.506 -1.610 14.268 1.00 89.44 88 PRO A N 1
ATOM 598 C CA . PRO A 1 88 ? -3.100 -2.637 15.216 1.00 89.44 88 PRO A CA 1
ATOM 599 C C . PRO A 1 88 ? -1.633 -2.451 15.635 1.00 89.44 88 PRO A C 1
ATOM 601 O O . PRO A 1 88 ? -0.799 -2.112 14.793 1.00 89.44 88 PRO A O 1
ATOM 604 N N . PRO A 1 89 ? -1.286 -2.700 16.910 1.00 89.19 89 PRO A N 1
ATOM 605 C CA . PRO A 1 89 ? 0.085 -2.550 17.373 1.00 89.19 89 PRO A CA 1
ATOM 606 C C . PRO A 1 89 ? 1.012 -3.571 16.705 1.00 89.19 89 PRO A C 1
ATOM 608 O O . PRO A 1 89 ? 0.585 -4.665 16.316 1.00 89.19 89 PRO A O 1
ATOM 611 N N . GLY A 1 90 ? 2.299 -3.228 16.622 1.00 88.62 90 GLY A N 1
ATOM 612 C CA . GLY A 1 90 ? 3.351 -4.117 16.127 1.00 88.62 90 GLY A CA 1
ATOM 613 C C . GLY A 1 90 ? 3.331 -5.477 16.832 1.00 88.62 90 GLY A C 1
ATOM 614 O O . GLY A 1 90 ? 3.154 -5.559 18.045 1.00 88.62 90 GLY A O 1
ATOM 615 N N . GLY A 1 91 ? 3.474 -6.562 16.067 1.00 88.56 91 GLY A N 1
ATOM 616 C CA . GLY A 1 91 ? 3.461 -7.925 16.612 1.00 88.56 91 GLY A CA 1
ATOM 617 C C . GLY A 1 91 ? 2.092 -8.429 17.097 1.00 88.56 91 GLY A C 1
ATOM 618 O O . GLY A 1 91 ? 2.021 -9.502 17.697 1.00 88.56 91 GLY A O 1
ATOM 619 N N . SER A 1 92 ? 1.003 -7.702 16.840 1.00 94.00 92 SER A N 1
ATOM 620 C CA . SER A 1 92 ? -0.366 -8.142 17.143 1.00 94.00 92 SER A CA 1
ATOM 621 C C . SER A 1 92 ? -0.806 -9.365 16.324 1.00 94.00 92 SER A C 1
ATOM 623 O O . SER A 1 92 ? -0.207 -9.715 15.302 1.00 94.00 92 SER A O 1
ATOM 625 N N . ALA A 1 93 ? -1.867 -10.043 16.776 1.00 94.62 93 ALA A N 1
ATOM 626 C CA . ALA A 1 93 ? -2.459 -11.157 16.030 1.00 94.62 93 ALA A CA 1
ATOM 627 C C . ALA A 1 93 ? -3.060 -10.684 14.700 1.00 94.62 93 ALA A C 1
ATOM 629 O O . ALA A 1 93 ? -2.979 -11.379 13.692 1.00 94.62 93 ALA A O 1
ATOM 630 N N . GLU A 1 94 ? -3.592 -9.470 14.692 1.00 93.12 94 GLU A N 1
ATOM 631 C CA . GLU A 1 94 ? -4.156 -8.786 13.544 1.00 93.12 94 GLU A CA 1
ATOM 632 C C . GLU A 1 94 ? -3.101 -8.529 12.467 1.00 93.12 94 GLU A C 1
ATOM 634 O O . GLU A 1 94 ? -3.346 -8.845 11.305 1.00 93.12 94 GLU A O 1
ATOM 639 N N . LEU A 1 95 ? -1.914 -8.024 12.835 1.00 94.50 95 LEU A N 1
ATOM 640 C CA . LEU A 1 95 ? -0.820 -7.854 11.872 1.00 94.50 95 LEU A CA 1
ATOM 641 C C . LEU A 1 95 ? -0.273 -9.190 11.370 1.00 94.50 95 LEU A C 1
ATOM 643 O O . LEU A 1 95 ? 0.068 -9.292 10.196 1.00 94.50 95 LEU A O 1
ATOM 647 N N . ARG A 1 96 ? -0.228 -10.235 12.209 1.00 96.19 96 ARG A N 1
ATOM 648 C CA . ARG A 1 96 ? 0.128 -11.586 11.737 1.00 96.19 96 ARG A CA 1
ATOM 649 C C . ARG A 1 96 ? -0.885 -12.124 10.727 1.00 96.19 96 ARG A C 1
ATOM 651 O O . ARG A 1 96 ? -0.483 -12.727 9.738 1.00 96.19 96 ARG A O 1
ATOM 658 N N . GLY A 1 97 ? -2.177 -11.888 10.959 1.00 96.31 97 GLY A N 1
ATOM 659 C CA . GLY A 1 97 ? -3.239 -12.235 10.015 1.00 96.31 97 GLY A CA 1
ATOM 660 C C . GLY A 1 97 ? -3.110 -11.475 8.694 1.00 96.31 97 GLY A C 1
ATOM 661 O O . GLY A 1 97 ? -3.160 -12.091 7.635 1.00 96.31 97 GLY A O 1
ATOM 662 N N . ALA A 1 98 ? -2.855 -10.165 8.752 1.00 96.69 98 ALA A N 1
ATOM 663 C CA . ALA A 1 98 ? -2.592 -9.354 7.563 1.00 96.69 98 ALA A CA 1
ATOM 664 C C . ALA A 1 98 ? -1.350 -9.837 6.801 1.00 96.69 98 ALA A C 1
ATOM 666 O O . ALA A 1 98 ? -1.377 -9.940 5.580 1.00 96.69 98 ALA A O 1
ATOM 667 N N . PHE A 1 99 ? -0.277 -10.196 7.513 1.00 97.12 99 PHE A N 1
ATOM 668 C CA . PHE A 1 99 ? 0.915 -10.765 6.890 1.00 97.12 99 PHE A CA 1
ATOM 669 C C . PHE A 1 99 ? 0.600 -12.073 6.157 1.00 97.12 99 PHE A C 1
ATOM 671 O O . PHE A 1 99 ? 1.071 -12.255 5.042 1.00 97.12 99 PHE A O 1
ATOM 678 N N . ALA A 1 100 ? -0.204 -12.963 6.745 1.00 97.62 100 ALA A N 1
ATOM 679 C CA . ALA A 1 100 ? -0.584 -14.223 6.107 1.00 97.62 100 ALA A CA 1
ATOM 680 C C . ALA A 1 100 ? -1.402 -14.018 4.816 1.00 97.62 100 ALA A C 1
ATOM 682 O O . ALA A 1 100 ? -1.180 -14.731 3.840 1.00 97.62 100 ALA A O 1
ATOM 683 N N . ASP A 1 101 ? -2.303 -13.031 4.777 1.00 97.62 101 ASP A N 1
ATOM 684 C CA . ASP A 1 101 ? -3.009 -12.663 3.540 1.00 97.62 101 ASP A CA 1
ATOM 685 C C . ASP A 1 101 ? -2.038 -12.077 2.499 1.00 97.62 101 ASP A C 1
ATOM 687 O O . ASP A 1 101 ? -1.957 -12.565 1.369 1.00 97.62 101 ASP A O 1
ATOM 691 N N . CYS A 1 102 ? -1.213 -11.103 2.899 1.00 97.75 102 CYS A N 1
ATOM 692 C CA . CYS A 1 102 ? -0.194 -10.513 2.031 1.00 97.75 102 CYS A CA 1
ATOM 693 C C . CYS A 1 102 ? 0.798 -11.551 1.485 1.00 97.75 102 CYS A C 1
ATOM 695 O O . CYS A 1 102 ? 1.235 -11.421 0.346 1.00 97.75 102 CYS A O 1
ATOM 697 N N . ASP A 1 103 ? 1.139 -12.587 2.253 1.00 97.81 103 ASP A N 1
ATOM 698 C CA . ASP A 1 103 ? 2.030 -13.674 1.838 1.00 97.81 103 ASP A CA 1
ATOM 699 C C . ASP A 1 103 ? 1.469 -14.453 0.641 1.00 97.81 103 ASP A C 1
ATOM 701 O O . ASP A 1 103 ? 2.168 -14.661 -0.358 1.00 97.81 103 ASP A O 1
ATOM 705 N N . GLY A 1 104 ? 0.179 -14.797 0.691 1.00 97.81 104 GLY A N 1
ATOM 706 C CA . GLY A 1 104 ? -0.518 -15.435 -0.424 1.00 97.81 104 GLY A CA 1
ATOM 707 C C . GLY A 1 104 ? -0.622 -14.518 -1.645 1.00 97.81 104 GLY A C 1
ATOM 708 O O . GLY A 1 104 ? -0.349 -14.942 -2.771 1.00 97.81 104 GLY A O 1
ATOM 709 N N . ARG A 1 105 ? -0.957 -13.237 -1.432 1.00 98.00 105 ARG A N 1
ATOM 710 C CA . ARG A 1 105 ? -1.059 -12.233 -2.507 1.00 98.00 105 ARG A CA 1
ATOM 711 C C . ARG A 1 105 ? 0.284 -11.986 -3.193 1.00 98.00 105 ARG A C 1
ATOM 713 O O . ARG A 1 105 ? 0.335 -11.963 -4.419 1.00 98.00 105 ARG A O 1
ATOM 720 N N . ALA A 1 106 ? 1.361 -11.855 -2.422 1.00 97.62 106 ALA A N 1
ATOM 721 C CA . ALA A 1 106 ? 2.712 -11.660 -2.935 1.00 97.62 106 ALA A CA 1
ATOM 722 C C . ALA A 1 106 ? 3.191 -12.879 -3.732 1.00 97.62 106 ALA A C 1
ATOM 724 O O . ALA A 1 106 ? 3.737 -12.719 -4.819 1.00 97.62 106 ALA A O 1
ATOM 725 N N . THR A 1 107 ? 2.926 -14.094 -3.242 1.00 97.38 107 THR A N 1
ATOM 726 C CA . THR A 1 107 ? 3.239 -15.336 -3.969 1.00 97.38 107 THR A CA 1
ATOM 727 C C . THR A 1 107 ? 2.524 -15.386 -5.321 1.00 97.38 107 THR A C 1
ATOM 729 O O . THR A 1 107 ? 3.141 -15.694 -6.339 1.00 97.38 107 THR A O 1
ATOM 732 N N . GLY A 1 108 ? 1.235 -15.026 -5.361 1.00 96.81 108 GLY A N 1
ATOM 733 C CA . GLY A 1 108 ? 0.473 -14.946 -6.609 1.00 96.81 108 GLY A CA 1
ATOM 734 C C . GLY A 1 108 ? 0.981 -13.862 -7.563 1.00 96.81 108 GLY A C 1
ATOM 735 O O . GLY A 1 108 ? 1.062 -14.102 -8.763 1.00 96.81 108 GLY A O 1
ATOM 736 N N . HIS A 1 109 ? 1.360 -12.696 -7.033 1.00 96.00 109 HIS A N 1
ATOM 737 C CA . HIS A 1 109 ? 1.898 -11.581 -7.815 1.00 96.00 109 HIS A CA 1
ATOM 738 C C . HIS A 1 109 ? 3.264 -11.912 -8.439 1.00 96.00 109 HIS A C 1
ATOM 740 O O . HIS A 1 109 ? 3.471 -11.679 -9.625 1.00 96.00 109 HIS A O 1
ATOM 746 N N . VAL A 1 110 ? 4.178 -12.505 -7.665 1.00 95.75 110 VAL A N 1
ATOM 747 C CA . VAL A 1 110 ? 5.506 -12.933 -8.145 1.00 95.75 110 VAL A CA 1
ATOM 748 C C . VAL A 1 110 ? 5.409 -14.166 -9.055 1.00 95.75 110 VAL A C 1
ATOM 750 O O . VAL A 1 110 ? 6.284 -14.400 -9.885 1.00 95.75 110 VAL A O 1
ATOM 753 N N . GLY A 1 111 ? 4.354 -14.972 -8.904 1.00 97.06 111 GLY A N 1
ATOM 754 C CA . GLY A 1 111 ? 4.167 -16.233 -9.627 1.00 97.06 111 GLY A CA 1
ATOM 755 C C . GLY A 1 111 ? 5.002 -17.398 -9.079 1.00 97.06 111 GLY A C 1
ATOM 756 O O . GLY A 1 111 ? 5.049 -18.461 -9.695 1.00 97.06 111 GLY A O 1
ATOM 757 N N . ALA A 1 112 ? 5.667 -17.211 -7.935 1.00 95.44 112 ALA A N 1
ATOM 758 C CA . ALA A 1 112 ? 6.498 -18.198 -7.247 1.00 95.44 112 ALA A CA 1
ATOM 759 C C . ALA A 1 112 ? 6.664 -17.823 -5.763 1.00 95.44 112 ALA A C 1
ATOM 761 O O . ALA A 1 112 ? 6.242 -16.748 -5.335 1.00 95.44 112 ALA A O 1
ATOM 762 N N . ASP A 1 113 ? 7.315 -18.689 -4.977 1.00 95.31 113 ASP A N 1
ATOM 763 C CA . ASP A 1 113 ? 7.688 -18.350 -3.600 1.00 95.31 113 ASP A CA 1
ATOM 764 C C . ASP A 1 113 ? 8.688 -17.185 -3.593 1.00 95.31 113 ASP A C 1
ATOM 766 O O . ASP A 1 113 ? 9.853 -17.318 -3.983 1.00 95.31 113 ASP A O 1
ATOM 770 N N . TRP A 1 114 ? 8.230 -16.032 -3.112 1.00 95.94 114 TRP A N 1
ATOM 771 C CA . TRP A 1 114 ? 9.027 -14.815 -3.029 1.00 95.94 114 TRP A CA 1
ATOM 772 C C . TRP A 1 114 ? 10.265 -14.983 -2.132 1.00 95.94 114 TRP A C 1
ATOM 774 O O . TRP A 1 114 ? 11.281 -14.321 -2.365 1.00 95.94 114 TRP A O 1
ATOM 784 N N . ARG A 1 115 ? 10.244 -15.902 -1.150 1.00 95.19 115 ARG A N 1
ATOM 785 C CA . ARG A 1 115 ? 11.397 -16.180 -0.270 1.00 95.19 115 ARG A CA 1
ATOM 786 C C . ARG A 1 115 ? 12.567 -16.784 -1.035 1.00 95.19 115 ARG A C 1
ATOM 788 O O . ARG A 1 115 ? 13.718 -16.555 -0.665 1.00 95.19 115 ARG A O 1
ATOM 795 N N . ALA A 1 116 ? 12.296 -17.499 -2.126 1.00 95.56 116 ALA A N 1
ATOM 796 C CA . ALA A 1 116 ? 13.337 -18.018 -3.006 1.00 95.56 116 ALA A CA 1
ATOM 797 C C . ALA A 1 116 ? 14.004 -16.907 -3.848 1.00 95.56 116 ALA A C 1
ATOM 799 O O . ALA A 1 116 ? 15.132 -17.074 -4.310 1.00 95.56 116 ALA A O 1
ATOM 800 N N . GLY A 1 117 ? 13.338 -15.758 -4.026 1.00 87.69 117 GLY A N 1
ATOM 801 C CA . GLY A 1 117 ? 13.715 -14.695 -4.965 1.00 87.69 117 GLY A CA 1
ATOM 802 C C . GLY A 1 117 ? 14.613 -13.573 -4.429 1.00 87.69 117 GLY A C 1
ATOM 803 O O . GLY A 1 117 ? 14.721 -12.538 -5.076 1.00 87.69 117 GLY A O 1
ATOM 804 N N . ARG A 1 118 ? 15.248 -13.716 -3.255 1.00 91.06 118 ARG A N 1
ATOM 805 C CA . ARG A 1 118 ? 15.892 -12.592 -2.521 1.00 91.06 118 ARG A CA 1
ATOM 806 C C . ARG A 1 118 ? 14.947 -11.400 -2.269 1.00 91.06 118 ARG A C 1
ATOM 808 O O . ARG A 1 118 ? 15.415 -10.281 -2.067 1.00 91.06 118 ARG A O 1
ATOM 815 N N . LEU A 1 119 ? 13.637 -11.640 -2.239 1.00 96.12 119 LEU A N 1
ATOM 816 C CA . LEU A 1 119 ? 12.636 -10.645 -1.865 1.00 96.12 119 LEU A CA 1
ATOM 817 C C . LEU A 1 119 ? 12.381 -10.695 -0.354 1.00 96.12 119 LEU A C 1
ATOM 819 O O . LEU A 1 119 ? 12.586 -11.721 0.299 1.00 96.12 119 LEU A O 1
ATOM 823 N N . ARG A 1 120 ? 11.911 -9.579 0.206 1.00 96.56 120 ARG A N 1
ATOM 824 C CA . ARG A 1 120 ? 11.348 -9.516 1.559 1.00 96.56 120 ARG A CA 1
ATOM 825 C C . ARG A 1 120 ? 9.930 -8.980 1.477 1.00 96.56 120 ARG A C 1
ATOM 827 O O . ARG A 1 120 ? 9.693 -7.993 0.791 1.00 96.56 120 ARG A O 1
ATOM 834 N N . LEU A 1 121 ? 9.028 -9.603 2.225 1.00 97.19 121 LEU A N 1
ATOM 835 C CA . LEU A 1 121 ? 7.674 -9.115 2.436 1.00 97.19 121 LEU A CA 1
ATOM 836 C C . LEU A 1 121 ? 7.560 -8.497 3.830 1.00 97.19 121 LEU A C 1
ATOM 838 O O . LEU A 1 121 ? 8.048 -9.069 4.807 1.00 97.19 121 LEU A O 1
ATOM 842 N N . ALA A 1 122 ? 6.879 -7.361 3.919 1.00 95.81 122 ALA A N 1
ATOM 843 C CA . ALA A 1 122 ? 6.488 -6.728 5.169 1.00 95.81 122 ALA A CA 1
ATOM 844 C C . ALA A 1 122 ? 5.119 -6.054 4.998 1.00 95.81 122 ALA A C 1
ATOM 846 O O . ALA A 1 122 ? 4.693 -5.773 3.877 1.00 95.81 122 ALA A O 1
ATOM 847 N N . VAL A 1 123 ? 4.419 -5.825 6.109 1.00 96.69 123 VAL A N 1
ATOM 848 C CA . VAL A 1 123 ? 3.122 -5.136 6.133 1.00 96.69 123 VAL A CA 1
ATOM 849 C C . VAL A 1 123 ? 3.343 -3.751 6.713 1.00 96.69 123 VAL A C 1
ATOM 851 O O . VAL A 1 123 ? 3.779 -3.638 7.855 1.00 96.69 123 VAL A O 1
ATOM 854 N N . ALA A 1 124 ? 3.014 -2.718 5.944 1.00 94.88 124 ALA A N 1
ATOM 855 C CA . ALA A 1 124 ? 2.957 -1.351 6.438 1.00 94.88 124 ALA A CA 1
ATOM 856 C C . ALA A 1 124 ? 1.512 -0.948 6.744 1.00 94.88 124 ALA A C 1
ATOM 858 O O . ALA A 1 124 ? 0.570 -1.421 6.103 1.00 94.88 124 ALA A O 1
ATOM 859 N N . VAL A 1 125 ? 1.339 -0.043 7.702 1.00 93.38 125 VAL A N 1
ATOM 860 C CA . VAL A 1 125 ? 0.061 0.614 7.992 1.00 93.38 125 VAL A CA 1
ATOM 861 C C . VAL A 1 125 ? 0.156 2.097 7.635 1.00 93.38 125 VAL A C 1
ATOM 863 O O . VAL A 1 125 ? 1.216 2.699 7.805 1.00 93.38 125 VAL A O 1
ATOM 866 N N . PRO A 1 126 ? -0.910 2.726 7.123 1.00 88.88 126 PRO A N 1
ATOM 867 C CA . PRO A 1 126 ? -0.881 4.160 6.893 1.00 88.88 126 PRO A CA 1
ATOM 868 C C . PRO A 1 126 ? -0.836 4.922 8.221 1.00 88.88 126 PRO A C 1
ATOM 870 O O . PRO A 1 126 ? -1.302 4.438 9.259 1.00 88.88 126 PRO A O 1
ATOM 873 N N . SER A 1 127 ? -0.295 6.137 8.186 1.00 86.44 127 SER A N 1
ATOM 874 C CA . SER A 1 127 ? -0.462 7.093 9.276 1.00 86.44 127 SER A CA 1
ATOM 875 C C . SER A 1 127 ? -1.948 7.374 9.526 1.00 86.44 127 SER A C 1
ATOM 877 O O . SER A 1 127 ? -2.796 7.144 8.660 1.00 86.44 127 SER A O 1
ATOM 879 N N . GLY A 1 128 ? -2.266 7.899 10.712 1.00 78.38 128 GLY A N 1
ATOM 880 C CA . GLY A 1 128 ? -3.617 8.377 11.013 1.00 78.38 128 GLY A CA 1
ATOM 881 C C . GLY A 1 128 ? -4.097 9.450 10.028 1.00 78.38 128 GLY A C 1
ATOM 882 O O . GLY A 1 128 ? -3.330 9.927 9.186 1.00 78.38 128 GLY A O 1
ATOM 883 N N . ALA A 1 129 ? -5.374 9.821 10.146 1.00 73.94 129 ALA A N 1
ATOM 884 C CA . ALA A 1 129 ? -5.928 10.952 9.406 1.00 73.94 129 ALA A CA 1
ATOM 885 C C . ALA A 1 129 ? -5.078 12.214 9.652 1.00 73.94 129 ALA A C 1
ATOM 887 O O . ALA A 1 129 ? -4.631 12.446 10.780 1.00 73.94 129 ALA A O 1
ATOM 888 N N . GLY A 1 130 ? -4.814 12.956 8.574 1.00 57.97 130 GLY A N 1
ATOM 889 C CA . GLY A 1 130 ? -4.093 14.232 8.595 1.00 57.97 130 GLY A CA 1
ATOM 890 C C . GLY A 1 130 ? -5.012 15.419 8.816 1.00 57.97 130 GLY A C 1
ATOM 891 O O . GLY A 1 130 ? -6.234 15.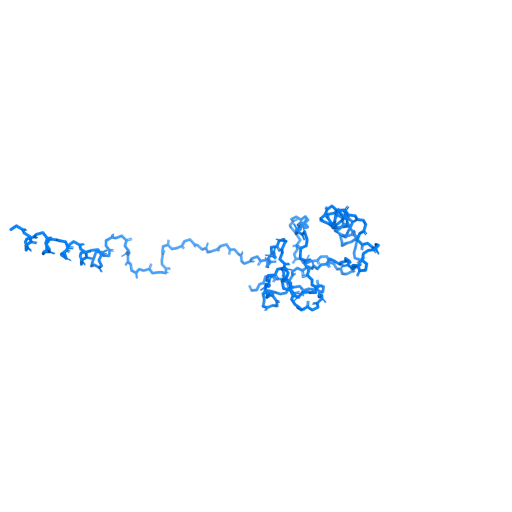266 8.590 1.00 57.97 130 GLY A O 1
#

Foldseek 3Di:
DVVVVVVVVVVVVVVVVVPPPVPPVDPDDPDDDDPDFFFDFDDAQWFAADEDDQEAEPVRPDTDDPVDDGHDGRQDTDDDDPDDPDDDDPPDPSLVVVQVVVQVSVCVVVVHRVVVVPDDDHHHDYDGGD

Secondary structure (DSSP, 8-state):
-HHHHHHHHHHHHHHHHH--TT--S-SSSSPPPPPPPPPP-PPTTEEESSPP-SEE-GGG--EE-TTS--SEEE-----PPTT-SSPPPTT-HHHHHHHHHHHHHHHHHHTS-GGGGT------EEPPP-

Radius of gyration: 25.06 Å; chains: 1; bounding box: 42×57×63 Å